Protein AF-W1IX54-F1 (afdb_monomer_lite)

Secondary structure (DSSP, 8-state):
-EEE--GGGGEETTEESEEPPBHHHHTSSSB-BGGGT-GGG-SS--B--EESSTT-----SEEEPPP-

Organism: NCBI:txid1427517

Structure (mmCIF, N/CA/C/O backbone):
data_AF-W1IX54-F1
#
_entry.id   AF-W1IX54-F1
#
loop_
_atom_site.group_PDB
_atom_site.id
_atom_site.type_symbol
_atom_site.label_atom_id
_atom_site.label_alt_id
_atom_site.label_comp_id
_atom_site.label_asym_id
_atom_site.label_entity_id
_atom_site.label_seq_id
_atom_site.pdbx_PDB_ins_code
_atom_site.Cartn_x
_atom_site.Cartn_y
_atom_site.Cartn_z
_atom_site.occupancy
_atom_site.B_iso_or_equiv
_atom_site.auth_seq_id
_atom_site.auth_comp_id
_atom_site.auth_asym_id
_atom_site.auth_atom_id
_atom_site.pdbx_PDB_model_num
ATOM 1 N N . MET A 1 1 ? 7.825 -13.009 4.034 1.00 82.88 1 MET A N 1
ATOM 2 C CA . MET A 1 1 ? 6.528 -12.931 4.751 1.00 82.88 1 MET A CA 1
ATOM 3 C C . MET A 1 1 ? 5.457 -12.467 3.777 1.00 82.88 1 MET A C 1
ATOM 5 O O . MET A 1 1 ? 5.737 -11.581 2.984 1.00 82.88 1 MET A O 1
ATOM 9 N N . LEU A 1 2 ? 4.257 -13.040 3.856 1.00 87.06 2 LEU A N 1
ATOM 10 C CA . LEU A 1 2 ? 3.057 -12.597 3.146 1.00 87.06 2 LEU A CA 1
ATOM 11 C C . LEU A 1 2 ? 2.008 -12.168 4.176 1.00 87.06 2 LEU A C 1
ATOM 13 O O . LEU A 1 2 ? 1.694 -12.941 5.080 1.00 87.06 2 LEU A O 1
ATOM 17 N N . GLY A 1 3 ? 1.502 -10.942 4.059 1.00 91.12 3 GLY A N 1
ATOM 18 C CA . GLY A 1 3 ? 0.498 -10.385 4.962 1.00 91.12 3 GLY A CA 1
ATOM 19 C C . GL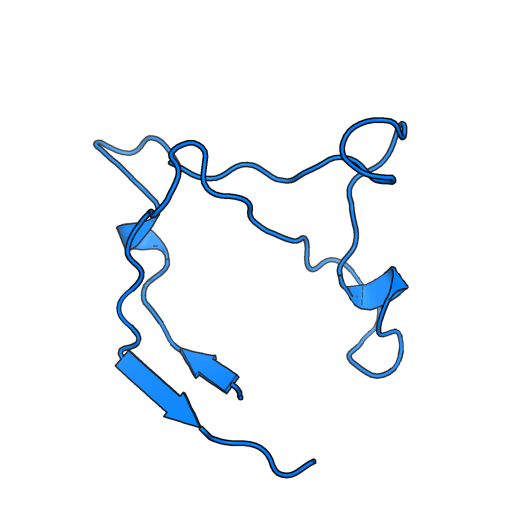Y A 1 3 ? -0.783 -10.014 4.222 1.00 91.12 3 GLY A C 1
ATOM 20 O O . GLY A 1 3 ? -0.721 -9.487 3.114 1.00 91.12 3 GLY A O 1
ATOM 21 N N . GLU A 1 4 ? -1.925 -10.272 4.847 1.00 94.81 4 GLU A N 1
ATOM 22 C CA . GLU A 1 4 ? -3.251 -9.851 4.387 1.00 94.81 4 GLU A CA 1
ATOM 23 C C . GLU A 1 4 ? -3.771 -8.767 5.349 1.00 94.81 4 GLU A C 1
ATOM 25 O O . GLU A 1 4 ? -3.627 -8.907 6.568 1.00 94.81 4 GLU A O 1
ATOM 30 N N . PHE A 1 5 ? -4.315 -7.669 4.816 1.00 95.38 5 PHE A N 1
ATOM 31 C CA . PHE A 1 5 ? -4.849 -6.552 5.604 1.00 95.38 5 PHE A CA 1
ATOM 32 C C . PHE A 1 5 ? -5.927 -5.776 4.829 1.00 95.38 5 PHE A C 1
ATOM 34 O O . PHE A 1 5 ? -5.898 -5.731 3.596 1.00 95.38 5 PHE A O 1
ATOM 41 N N . ASP A 1 6 ? -6.844 -5.113 5.539 1.00 95.38 6 ASP A N 1
ATOM 42 C CA . ASP A 1 6 ? -7.842 -4.220 4.933 1.00 95.38 6 ASP A CA 1
ATOM 43 C C . ASP A 1 6 ? -7.209 -2.923 4.406 1.00 95.38 6 ASP A C 1
ATOM 45 O O . ASP A 1 6 ? -6.710 -2.108 5.177 1.00 95.38 6 ASP A O 1
ATOM 49 N N . THR A 1 7 ? -7.273 -2.675 3.099 1.00 93.44 7 THR A N 1
ATOM 50 C CA . THR A 1 7 ? -6.729 -1.450 2.483 1.00 93.44 7 THR A CA 1
ATOM 51 C C . THR A 1 7 ? -7.421 -0.151 2.919 1.00 93.44 7 THR A C 1
ATOM 53 O O . THR A 1 7 ? -6.824 0.918 2.771 1.00 93.44 7 THR A O 1
ATOM 56 N N . LEU A 1 8 ? -8.633 -0.198 3.489 1.00 95.50 8 LEU A N 1
ATOM 57 C CA . LEU A 1 8 ? -9.338 1.001 3.960 1.00 95.50 8 LEU A CA 1
ATOM 58 C C . LEU A 1 8 ? -8.611 1.706 5.109 1.00 95.50 8 LEU A C 1
ATOM 60 O O . LEU A 1 8 ? -8.741 2.922 5.250 1.00 95.50 8 LEU A O 1
ATOM 64 N N . GLN A 1 9 ? -7.773 0.996 5.869 1.00 95.44 9 GLN A N 1
ATOM 65 C CA . GLN A 1 9 ? -6.952 1.607 6.920 1.00 95.44 9 GLN A CA 1
ATOM 66 C C . GLN A 1 9 ? -5.897 2.589 6.372 1.00 95.44 9 GLN A C 1
ATOM 68 O O . GLN A 1 9 ? -5.345 3.395 7.118 1.00 95.44 9 GLN A O 1
ATOM 73 N N . LEU A 1 10 ? -5.656 2.582 5.054 1.00 95.12 10 LEU A N 1
ATOM 74 C CA . LEU A 1 10 ? -4.801 3.554 4.372 1.00 95.12 10 LEU A CA 1
ATOM 75 C C . LEU A 1 10 ? -5.512 4.884 4.075 1.00 95.12 10 LEU A C 1
ATOM 77 O O . LEU A 1 10 ? -4.906 5.760 3.464 1.00 95.12 10 LEU A O 1
ATOM 81 N N . TYR A 1 11 ? -6.773 5.061 4.478 1.00 95.38 11 TYR A N 1
ATOM 82 C CA . TYR A 1 11 ? -7.556 6.272 4.232 1.00 95.38 11 TYR A CA 1
ATOM 83 C C . TYR A 1 11 ? -7.882 7.010 5.535 1.00 95.38 11 TYR A C 1
ATOM 85 O O . TYR A 1 11 ? -8.191 6.407 6.559 1.00 95.38 11 TYR A O 1
ATOM 93 N N . LYS A 1 12 ? -7.898 8.346 5.480 1.00 93.75 12 LYS A N 1
ATOM 94 C CA . LYS A 1 12 ? -8.492 9.214 6.510 1.00 93.75 12 LYS A CA 1
ATOM 95 C C . LYS A 1 12 ? -9.567 10.064 5.843 1.00 93.75 12 LYS A C 1
ATOM 97 O O . LYS A 1 12 ? -9.271 10.789 4.899 1.00 93.75 12 LYS A O 1
ATOM 102 N N . ASN A 1 13 ? -10.816 9.965 6.303 1.00 94.19 13 ASN A N 1
ATOM 103 C CA . ASN A 1 13 ? -11.964 10.697 5.741 1.00 94.19 13 ASN A CA 1
ATOM 104 C C . ASN A 1 13 ? -12.112 10.543 4.211 1.00 94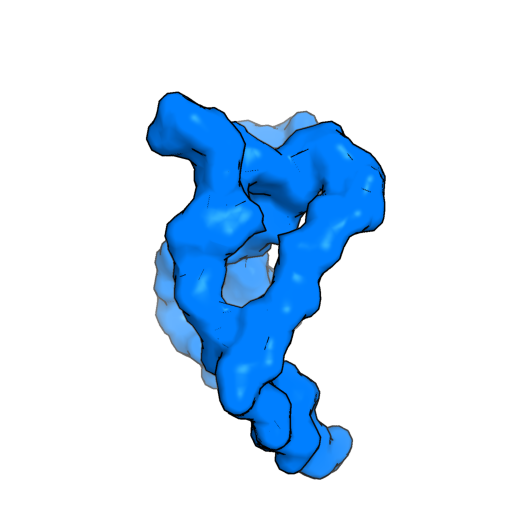.19 13 ASN A C 1
ATOM 106 O O . ASN A 1 13 ? -12.380 11.511 3.506 1.00 94.19 13 ASN A O 1
ATOM 110 N N . GLY A 1 14 ? -11.882 9.335 3.684 1.00 93.88 14 GLY A N 1
ATOM 111 C CA . GLY A 1 14 ? -11.943 9.057 2.242 1.00 93.88 14 GLY A CA 1
ATOM 112 C C . GLY A 1 14 ? -10.731 9.539 1.436 1.00 93.88 14 GLY A C 1
ATOM 113 O O . GLY A 1 14 ? -10.685 9.324 0.229 1.00 93.88 14 GLY A O 1
ATOM 114 N N . ILE A 1 15 ? -9.728 10.140 2.083 1.00 95.12 15 ILE A N 1
ATOM 115 C CA . ILE A 1 15 ? -8.494 10.604 1.442 1.00 95.12 15 ILE A CA 1
ATOM 116 C C . ILE A 1 15 ? -7.378 9.579 1.692 1.00 95.12 15 ILE A C 1
ATOM 118 O O . ILE A 1 15 ? -7.073 9.302 2.861 1.00 95.12 15 ILE A O 1
ATOM 122 N N . PRO A 1 16 ? -6.732 9.032 0.645 1.00 94.62 16 PRO A N 1
ATOM 123 C CA . PRO A 1 16 ? -5.623 8.100 0.815 1.00 94.62 16 PRO A CA 1
ATOM 124 C C . PRO A 1 16 ? -4.439 8.787 1.508 1.00 94.62 16 PRO A C 1
ATOM 126 O O . PRO A 1 16 ? -4.059 9.905 1.172 1.00 94.62 16 PRO A O 1
ATOM 129 N N . GLN A 1 17 ? -3.848 8.102 2.481 1.00 96.38 17 GLN A N 1
ATOM 1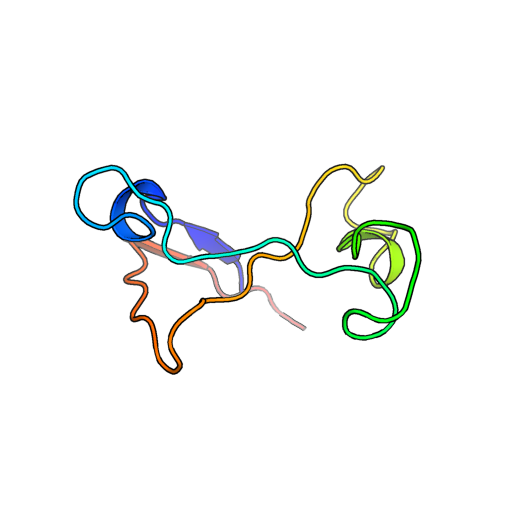30 C CA . GLN A 1 17 ? -2.686 8.539 3.265 1.00 96.38 17 GLN A CA 1
ATOM 131 C C . GLN A 1 17 ? -1.378 7.931 2.748 1.00 96.38 17 GLN A C 1
ATOM 133 O O . GLN A 1 17 ? -0.366 7.887 3.449 1.00 96.38 17 GLN A O 1
ATOM 138 N N . VAL A 1 18 ? -1.408 7.445 1.513 1.00 94.44 18 VAL A N 1
ATOM 139 C CA . VAL A 1 18 ? -0.297 6.809 0.815 1.00 94.44 18 VAL A CA 1
ATOM 140 C C . VAL A 1 18 ? -0.163 7.408 -0.580 1.00 94.44 18 VAL A C 1
ATOM 142 O O . VAL A 1 18 ? -1.134 7.902 -1.152 1.00 94.44 18 VAL A O 1
ATOM 145 N N . LYS A 1 19 ? 1.042 7.341 -1.140 1.00 92.06 19 LYS A N 1
ATOM 146 C CA . LYS A 1 19 ? 1.350 7.728 -2.517 1.00 92.06 19 LYS A CA 1
ATOM 147 C C . LYS A 1 19 ? 2.096 6.612 -3.238 1.00 92.06 19 LYS A C 1
ATOM 149 O O . LYS A 1 19 ? 2.782 5.810 -2.607 1.00 92.06 19 LYS A O 1
ATOM 154 N N . VAL A 1 20 ? 2.012 6.614 -4.563 1.00 89.75 20 VAL A N 1
ATOM 155 C CA . VAL A 1 20 ? 2.887 5.801 -5.410 1.00 89.75 20 VAL A CA 1
ATOM 156 C C . VAL A 1 20 ? 4.149 6.617 -5.717 1.00 89.75 20 VAL A C 1
ATOM 158 O O . VAL A 1 20 ? 4.007 7.729 -6.230 1.00 89.75 20 VAL A O 1
ATOM 161 N N . PRO A 1 21 ? 5.360 6.133 -5.389 1.00 87.88 21 PRO A N 1
ATOM 162 C CA . PRO A 1 21 ? 6.590 6.826 -5.750 1.00 87.88 21 PRO A CA 1
ATOM 163 C C . PRO A 1 21 ? 6.871 6.756 -7.252 1.00 87.88 21 PRO A C 1
ATOM 165 O O . PRO A 1 21 ? 6.492 5.800 -7.941 1.00 87.88 21 PRO A O 1
ATOM 168 N N . LEU A 1 22 ? 7.586 7.762 -7.753 1.00 88.88 22 LEU A N 1
ATOM 169 C CA . LEU A 1 22 ? 8.225 7.663 -9.061 1.00 88.88 22 LEU A CA 1
ATOM 170 C C . LEU A 1 22 ? 9.524 6.860 -8.941 1.00 88.88 22 LEU A C 1
ATOM 172 O O . LEU A 1 22 ? 10.170 6.821 -7.892 1.00 88.88 22 LEU A O 1
ATOM 176 N N . ALA A 1 23 ? 9.928 6.249 -10.048 1.00 84.94 23 ALA A N 1
ATOM 177 C CA . ALA A 1 23 ? 11.144 5.461 -10.149 1.00 84.94 23 ALA A CA 1
ATOM 178 C C . ALA A 1 23 ? 12.387 6.253 -9.703 1.00 84.94 23 ALA A C 1
ATOM 180 O O . ALA A 1 23 ? 12.431 7.485 -9.774 1.00 84.94 23 ALA A O 1
ATOM 181 N N . ASN A 1 24 ? 13.441 5.535 -9.306 1.00 83.44 24 ASN A N 1
ATOM 182 C CA . ASN A 1 24 ? 14.726 6.106 -8.884 1.00 83.44 24 ASN A CA 1
ATOM 183 C C . ASN A 1 24 ? 14.612 7.054 -7.673 1.00 83.44 24 ASN A C 1
ATOM 185 O O . ASN A 1 24 ? 15.300 8.077 -7.620 1.00 83.44 24 ASN A O 1
ATOM 189 N N . GLY A 1 25 ? 13.735 6.735 -6.715 1.00 79.88 25 GLY A N 1
ATOM 190 C CA . GLY A 1 25 ? 13.520 7.554 -5.522 1.00 79.88 25 GLY A CA 1
ATOM 191 C C . GLY A 1 25 ? 12.911 8.918 -5.847 1.00 79.88 25 GLY A C 1
ATOM 192 O O . GLY A 1 25 ? 13.488 9.946 -5.496 1.00 79.88 25 GLY A O 1
ATOM 193 N N . ASP A 1 26 ? 11.772 8.920 -6.543 1.00 85.25 26 ASP A N 1
ATOM 194 C CA . ASP A 1 26 ? 11.029 10.112 -6.973 1.00 85.25 26 ASP A CA 1
ATOM 195 C C . ASP A 1 26 ? 11.738 10.993 -8.039 1.00 85.25 26 ASP A C 1
ATOM 197 O O . ASP A 1 26 ? 11.367 12.150 -8.240 1.00 85.25 26 ASP A O 1
ATOM 201 N N . LYS A 1 27 ? 12.751 10.471 -8.754 1.00 87.25 27 LYS A N 1
ATOM 202 C CA . LYS A 1 27 ? 13.541 11.235 -9.755 1.00 87.25 27 LYS A CA 1
ATOM 203 C C . LYS A 1 27 ? 13.282 10.853 -11.214 1.00 87.25 27 LYS A C 1
ATOM 205 O O . LYS A 1 27 ? 13.713 11.566 -12.118 1.00 87.25 27 LYS A O 1
ATOM 210 N N . GLY A 1 28 ? 12.666 9.702 -11.460 1.00 85.19 28 GLY A N 1
ATOM 211 C CA . GLY A 1 28 ? 12.383 9.181 -12.793 1.00 85.19 28 GLY A CA 1
ATOM 212 C C . GLY A 1 28 ? 11.020 9.627 -13.338 1.00 85.19 28 GLY A C 1
ATOM 213 O O . GLY A 1 28 ? 10.146 10.019 -12.572 1.00 85.19 28 GLY A O 1
ATOM 214 N N . PRO A 1 29 ? 10.800 9.536 -14.661 1.00 86.00 29 PRO A N 1
ATOM 215 C CA . PRO A 1 29 ? 9.539 9.941 -15.292 1.00 86.00 29 PRO A CA 1
ATOM 216 C C . PRO A 1 29 ? 8.400 8.912 -15.150 1.00 86.00 29 PRO A C 1
ATOM 218 O O . PRO A 1 29 ? 7.269 9.207 -15.523 1.00 86.00 29 PRO A O 1
ATOM 221 N N . GLY A 1 30 ? 8.689 7.697 -14.671 1.00 85.31 30 GLY A N 1
ATOM 222 C CA . GLY A 1 30 ? 7.723 6.599 -14.536 1.00 85.31 30 GLY A CA 1
ATOM 223 C C . GLY A 1 30 ? 7.476 6.202 -13.082 1.00 85.31 30 GLY A C 1
ATOM 224 O O . GLY A 1 30 ? 8.198 6.639 -12.192 1.00 85.31 30 GLY A O 1
ATOM 225 N N . LEU A 1 31 ? 6.476 5.351 -12.846 1.00 84.56 31 LEU A N 1
ATOM 226 C CA . LEU A 1 31 ? 6.195 4.782 -11.522 1.00 84.56 31 LEU A CA 1
ATOM 227 C C . LEU A 1 31 ? 7.271 3.770 -11.111 1.00 84.56 31 LEU A C 1
ATOM 229 O O . LEU A 1 31 ? 7.846 3.080 -11.956 1.00 84.56 31 LEU A O 1
ATOM 233 N N . GLU A 1 32 ? 7.506 3.646 -9.809 1.00 81.81 32 GLU A N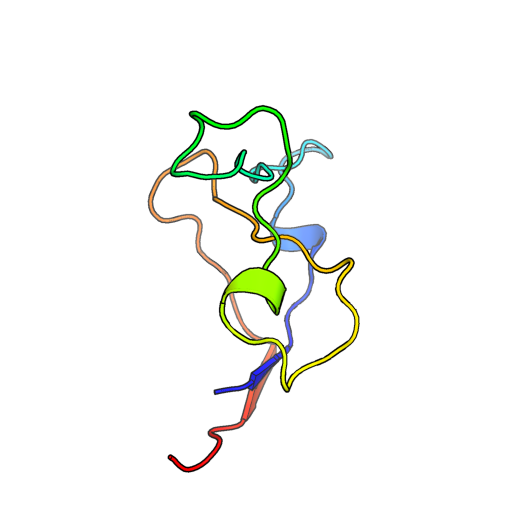 1
ATOM 234 C CA . GLU A 1 32 ? 8.352 2.589 -9.261 1.00 81.81 32 GLU A CA 1
ATOM 235 C C . GLU A 1 32 ? 7.585 1.259 -9.227 1.00 81.81 32 GLU A C 1
ATOM 237 O O . GLU A 1 32 ? 6.722 1.012 -8.380 1.00 81.81 32 GLU A O 1
ATOM 242 N N . LEU A 1 33 ? 7.872 0.403 -10.209 1.00 75.56 33 LEU A N 1
ATOM 243 C CA . LEU A 1 33 ? 7.271 -0.922 -10.308 1.00 75.56 33 LEU A CA 1
ATOM 244 C C . LEU A 1 33 ? 7.972 -1.888 -9.356 1.00 75.56 33 LEU A C 1
ATOM 246 O O . LEU A 1 33 ? 9.188 -2.064 -9.424 1.00 75.56 33 LEU A O 1
ATOM 250 N N . PHE A 1 34 ? 7.186 -2.594 -8.546 1.00 70.94 34 PHE A N 1
ATOM 251 C CA . PHE A 1 34 ? 7.703 -3.616 -7.637 1.00 70.94 34 PHE A CA 1
ATOM 252 C C . PHE A 1 34 ? 8.435 -4.742 -8.391 1.00 70.94 34 PHE A C 1
ATOM 254 O O . PHE A 1 34 ? 9.504 -5.201 -7.995 1.00 70.94 34 PHE A O 1
ATOM 261 N N . THR A 1 35 ? 7.896 -5.147 -9.541 1.00 71.19 35 THR A N 1
ATOM 262 C CA . THR A 1 35 ? 8.425 -6.258 -10.345 1.00 71.19 35 THR A CA 1
ATOM 263 C C . THR A 1 35 ? 9.721 -5.938 -11.082 1.00 71.19 35 THR A C 1
ATOM 265 O O . THR A 1 35 ? 10.349 -6.854 -11.596 1.00 71.19 35 THR A O 1
ATOM 268 N N . SER A 1 36 ? 10.142 -4.670 -11.151 1.00 70.25 36 SER A N 1
ATOM 269 C CA . SER A 1 36 ? 11.465 -4.334 -11.693 1.00 70.25 36 SER A CA 1
ATOM 270 C C . SER A 1 36 ? 12.587 -4.874 -10.804 1.00 70.25 36 SER A C 1
ATOM 272 O O . SER A 1 36 ? 13.647 -5.224 -11.311 1.00 70.25 36 SER A O 1
ATOM 274 N N . ALA A 1 37 ? 12.352 -4.946 -9.490 1.00 68.69 37 ALA A N 1
ATOM 275 C CA . ALA A 1 37 ? 13.293 -5.513 -8.529 1.00 68.69 37 ALA A CA 1
ATOM 276 C C . ALA A 1 37 ? 13.145 -7.037 -8.384 1.00 68.69 37 ALA A C 1
ATOM 278 O O . ALA A 1 37 ? 14.129 -7.707 -8.087 1.00 68.69 37 ALA A O 1
ATOM 279 N N . TYR A 1 38 ? 11.941 -7.573 -8.622 1.00 71.75 38 TYR A N 1
ATOM 280 C CA . TYR A 1 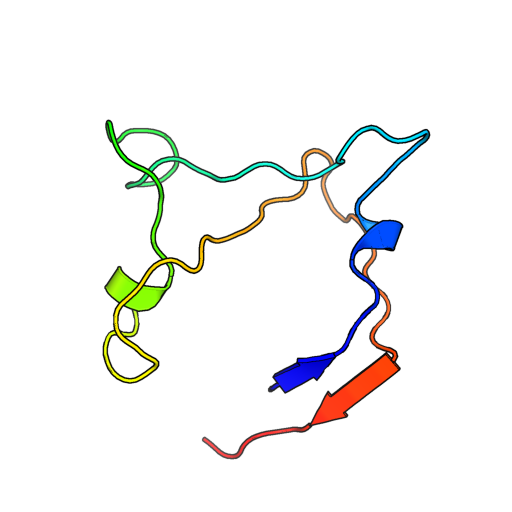38 ? 11.638 -8.999 -8.466 1.00 71.75 38 TYR A CA 1
ATOM 281 C C . TYR A 1 38 ? 10.781 -9.542 -9.625 1.00 71.75 38 TYR A C 1
ATOM 283 O O . TYR A 1 38 ? 9.562 -9.720 -9.483 1.00 71.75 38 TYR A O 1
ATOM 291 N N . PRO A 1 39 ? 11.380 -9.753 -10.807 1.00 74.44 39 PRO A N 1
ATOM 292 C CA . PRO A 1 39 ? 10.658 -10.170 -12.010 1.00 74.44 39 PRO A CA 1
ATOM 293 C C . PRO A 1 39 ? 10.013 -11.561 -11.893 1.00 74.44 39 PRO A C 1
ATOM 295 O O . PRO A 1 39 ? 9.037 -11.855 -12.583 1.00 74.44 39 PRO A O 1
ATOM 298 N N . GLU A 1 40 ? 10.518 -12.419 -11.010 1.00 77.50 40 GLU A N 1
ATOM 299 C CA . GLU A 1 40 ? 10.019 -13.774 -10.776 1.00 77.50 40 GLU A CA 1
ATOM 300 C C . GLU A 1 40 ? 8.608 -13.818 -10.166 1.00 77.50 40 GLU A C 1
ATOM 302 O O . GLU A 1 40 ? 7.901 -14.811 -10.341 1.00 77.50 40 GLU A O 1
ATOM 307 N N . TYR A 1 41 ? 8.151 -12.737 -9.521 1.00 70.69 41 TYR A N 1
ATOM 308 C CA . TYR A 1 41 ? 6.824 -12.675 -8.892 1.00 70.69 41 TYR A CA 1
A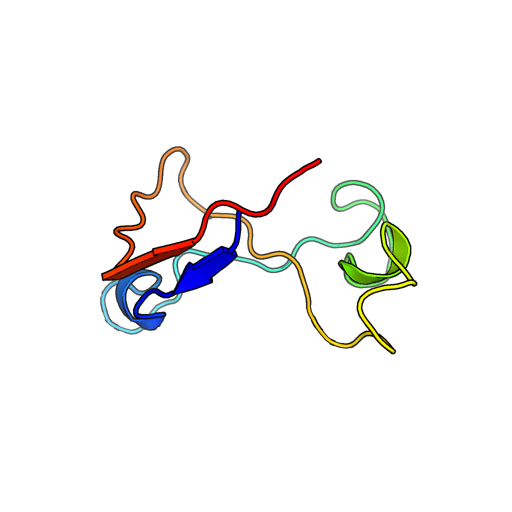TOM 309 C C . TYR A 1 41 ? 5.727 -12.081 -9.790 1.00 70.69 41 TYR A C 1
ATOM 311 O O . TYR A 1 41 ? 4.623 -11.811 -9.315 1.00 70.69 41 TYR A O 1
ATOM 319 N N . GLY A 1 42 ? 5.975 -11.905 -11.093 1.00 67.25 42 GLY A N 1
ATOM 320 C CA . GLY A 1 42 ? 4.911 -11.656 -12.069 1.00 67.25 42 GLY A CA 1
ATOM 321 C C . GLY A 1 42 ? 5.246 -10.660 -13.177 1.00 67.25 42 GLY A C 1
ATOM 322 O O . GLY A 1 42 ? 6.351 -10.147 -13.297 1.00 67.25 42 GLY A O 1
ATOM 323 N N . LYS A 1 43 ? 4.240 -10.368 -14.012 1.00 69.00 43 LYS A N 1
ATOM 324 C CA . LYS A 1 43 ? 4.373 -9.550 -15.235 1.00 69.00 43 LYS A CA 1
ATOM 325 C C . LYS A 1 43 ? 4.319 -8.028 -15.004 1.00 69.00 43 LYS A C 1
ATOM 327 O O . LYS A 1 43 ? 4.311 -7.276 -15.975 1.00 69.00 43 LYS A O 1
ATOM 332 N N . GLY A 1 44 ? 4.264 -7.577 -13.751 1.00 66.19 44 GLY A N 1
ATOM 333 C CA . GLY A 1 44 ? 4.146 -6.162 -13.380 1.00 66.19 44 GLY A CA 1
ATOM 334 C C . GLY A 1 44 ? 2.727 -5.687 -13.079 1.00 66.19 44 GLY A C 1
ATOM 335 O O . GLY A 1 44 ? 1.799 -6.483 -12.965 1.00 66.19 44 GLY A O 1
ATOM 336 N N . GLY A 1 45 ? 2.580 -4.372 -12.892 1.00 66.56 45 GLY A N 1
ATOM 337 C CA . GLY A 1 45 ? 1.309 -3.694 -12.588 1.00 66.56 45 GLY A CA 1
ATOM 338 C C . GLY A 1 45 ? 1.062 -3.419 -11.100 1.00 66.56 45 GLY A C 1
ATOM 339 O O . GLY A 1 45 ? 0.304 -2.511 -10.772 1.00 66.56 45 GLY A O 1
ATOM 340 N N . ALA A 1 46 ? 1.745 -4.135 -10.203 1.00 74.12 46 ALA A N 1
ATOM 341 C CA . ALA A 1 46 ? 1.786 -3.793 -8.786 1.00 74.12 46 ALA A CA 1
ATOM 342 C C . ALA A 1 46 ? 2.808 -2.672 -8.540 1.00 74.12 46 ALA A C 1
ATOM 344 O O . ALA A 1 46 ? 3.959 -2.744 -8.982 1.00 74.12 46 ALA A O 1
ATOM 345 N N . VAL A 1 47 ? 2.374 -1.639 -7.825 1.00 78.00 47 VAL A N 1
ATOM 346 C CA . VAL A 1 47 ? 3.194 -0.489 -7.440 1.00 78.00 47 VAL A CA 1
ATOM 347 C C . VAL A 1 47 ? 3.448 -0.506 -5.942 1.00 78.00 47 VAL A C 1
ATOM 349 O O . VAL A 1 47 ? 2.630 -1.007 -5.169 1.00 78.00 47 VAL A O 1
ATOM 352 N N . GLN A 1 48 ? 4.575 0.061 -5.524 1.00 82.38 48 GLN A N 1
ATOM 353 C CA . GLN A 1 48 ? 4.820 0.297 -4.108 1.00 82.38 48 GLN A CA 1
ATOM 354 C C . GLN A 1 48 ? 3.915 1.427 -3.593 1.00 82.38 48 GLN A C 1
ATOM 356 O O . GLN A 1 48 ? 3.669 2.410 -4.293 1.00 82.38 48 GLN A O 1
ATOM 361 N N . LEU A 1 49 ? 3.442 1.304 -2.352 1.00 88.69 49 LEU A N 1
ATOM 362 C CA . LEU A 1 49 ? 2.761 2.381 -1.635 1.00 88.69 49 LEU A CA 1
ATOM 363 C C . LEU A 1 49 ? 3.680 2.913 -0.540 1.00 88.69 49 LEU A C 1
ATOM 365 O O . LEU A 1 49 ? 4.183 2.153 0.286 1.00 88.69 49 LEU A O 1
ATOM 369 N N . LEU A 1 50 ? 3.892 4.225 -0.534 1.00 89.88 50 LEU A N 1
ATOM 370 C CA . LEU A 1 50 ? 4.627 4.927 0.510 1.00 89.88 50 LEU A CA 1
ATOM 371 C C . LEU A 1 50 ? 3.661 5.742 1.364 1.00 89.88 50 LEU A C 1
ATOM 373 O O . LEU A 1 50 ? 2.856 6.488 0.806 1.00 89.88 50 LEU A O 1
ATOM 377 N N . PRO A 1 51 ? 3.743 5.659 2.698 1.00 92.94 51 PRO A N 1
ATOM 378 C CA . PRO A 1 51 ? 2.920 6.489 3.558 1.00 92.94 51 PRO A CA 1
ATOM 379 C C . PRO A 1 51 ? 3.332 7.963 3.439 1.00 92.94 51 PRO A C 1
ATOM 381 O O . PRO A 1 51 ? 4.516 8.288 3.325 1.00 92.94 51 PRO A O 1
ATOM 384 N N . ILE A 1 52 ? 2.341 8.858 3.442 1.00 93.12 52 ILE A N 1
ATOM 385 C CA . ILE A 1 52 ? 2.554 10.315 3.408 1.00 93.12 52 ILE A CA 1
ATOM 386 C C . ILE A 1 52 ? 3.162 10.782 4.735 1.00 93.12 52 ILE A C 1
ATOM 388 O O . ILE A 1 52 ? 4.099 11.580 4.754 1.00 93.12 52 ILE A O 1
ATOM 392 N N . GLU A 1 53 ? 2.652 10.252 5.847 1.00 89.94 53 GLU A N 1
ATOM 393 C CA . GLU A 1 53 ? 3.192 10.471 7.186 1.00 89.94 53 GLU A CA 1
ATOM 394 C C . GLU A 1 53 ? 4.123 9.320 7.572 1.00 89.94 53 GLU A C 1
ATOM 396 O O . GLU A 1 53 ? 3.849 8.149 7.303 1.00 89.94 53 GLU A O 1
ATOM 401 N N . LYS A 1 54 ? 5.233 9.634 8.246 1.00 86.50 54 LYS A N 1
ATOM 402 C CA . LYS A 1 54 ? 6.090 8.588 8.811 1.00 86.50 54 LYS A CA 1
ATOM 403 C C . LYS A 1 54 ? 5.304 7.782 9.845 1.00 86.50 54 LYS A C 1
ATOM 405 O O . LYS A 1 54 ? 4.545 8.350 10.623 1.00 86.50 54 LYS A O 1
ATOM 410 N N . ASN A 1 55 ? 5.568 6.477 9.894 1.00 87.19 55 ASN A N 1
ATOM 411 C CA . ASN A 1 55 ? 5.003 5.548 10.876 1.00 87.19 55 ASN A CA 1
ATOM 412 C C . ASN A 1 55 ? 3.475 5.381 10.799 1.00 87.19 55 ASN A C 1
ATOM 414 O O . ASN A 1 55 ? 2.841 5.198 11.834 1.00 87.19 55 ASN A O 1
ATOM 418 N N . LEU A 1 56 ? 2.884 5.416 9.598 1.00 90.81 56 LEU A N 1
ATOM 419 C CA . LEU A 1 56 ? 1.495 4.989 9.405 1.00 90.81 56 LEU A CA 1
ATOM 420 C C . LEU A 1 56 ? 1.346 3.524 9.873 1.00 90.81 56 LEU A C 1
ATOM 422 O O . LEU A 1 56 ? 1.963 2.644 9.265 1.00 90.81 56 LEU A O 1
ATOM 426 N N . PRO A 1 57 ? 0.579 3.239 10.943 1.00 91.00 57 PRO A N 1
ATOM 427 C CA . PRO A 1 57 ? 0.400 1.873 11.410 1.00 91.00 57 PRO A CA 1
ATOM 428 C C . PRO A 1 57 ? -0.481 1.091 10.431 1.00 91.00 57 PRO A C 1
ATOM 430 O O . PRO A 1 57 ? -1.513 1.588 9.985 1.00 91.00 57 PRO A O 1
ATOM 433 N N . VAL A 1 58 ? -0.086 -0.148 10.136 1.00 92.81 58 VAL A N 1
ATOM 434 C CA . VAL A 1 58 ? -0.895 -1.118 9.388 1.00 92.81 58 VAL A CA 1
ATOM 435 C C . VAL A 1 58 ? -1.036 -2.365 10.248 1.00 92.81 58 VAL A C 1
ATOM 437 O O . VAL A 1 58 ? -0.038 -2.944 10.680 1.00 92.81 58 VAL A O 1
ATOM 440 N N . THR A 1 59 ? -2.276 -2.756 10.514 1.00 95.62 59 THR A N 1
ATOM 441 C CA . THR A 1 59 ? -2.606 -3.983 11.237 1.00 95.62 59 THR A CA 1
ATOM 442 C C . THR A 1 59 ? -2.917 -5.074 10.226 1.00 95.62 59 THR A C 1
ATOM 444 O O . THR A 1 59 ? -3.740 -4.879 9.332 1.00 95.62 59 THR A O 1
ATOM 447 N N . PHE A 1 60 ? -2.243 -6.213 10.366 1.00 95.88 60 PHE A N 1
ATOM 448 C CA . PHE A 1 60 ? -2.461 -7.381 9.521 1.00 95.88 60 PHE A CA 1
ATOM 449 C C . PHE A 1 60 ? -3.491 -8.307 10.153 1.00 95.88 60 PHE A C 1
ATOM 451 O O . PHE A 1 60 ? -3.365 -8.669 11.322 1.00 95.88 60 PHE A O 1
ATOM 458 N N . ASP A 1 61 ? -4.451 -8.742 9.347 1.00 97.00 61 ASP A N 1
ATOM 459 C CA . ASP A 1 61 ? -5.445 -9.740 9.741 1.00 97.00 61 ASP A CA 1
ATOM 460 C C . ASP A 1 61 ? -4.833 -11.145 9.733 1.00 97.00 61 ASP A C 1
ATOM 462 O O . ASP A 1 61 ? -5.198 -12.015 10.526 1.00 97.00 61 ASP A O 1
ATOM 466 N N . LYS A 1 62 ? -3.861 -11.369 8.841 1.00 96.69 62 LYS A N 1
ATOM 467 C CA . LYS A 1 62 ? -3.144 -12.634 8.725 1.00 96.69 62 LYS A CA 1
ATOM 468 C C . LYS A 1 62 ? -1.718 -12.420 8.256 1.00 96.69 62 LYS A C 1
ATOM 470 O O . LYS A 1 62 ? -1.441 -11.609 7.375 1.00 96.69 62 LYS A O 1
ATOM 475 N N . VAL A 1 63 ? -0.816 -13.214 8.821 1.00 94.88 63 VAL A N 1
ATOM 476 C CA . VAL A 1 63 ? 0.603 -13.225 8.481 1.00 94.88 63 VAL A CA 1
ATOM 477 C C . VAL A 1 63 ? 1.044 -14.660 8.229 1.00 94.88 63 VAL A C 1
ATOM 479 O O . VAL A 1 63 ? 0.874 -15.528 9.079 1.00 94.88 63 VAL A O 1
ATOM 482 N N . THR A 1 64 ? 1.633 -14.902 7.061 1.00 95.00 64 THR A N 1
ATOM 483 C CA . THR A 1 64 ? 2.286 -16.164 6.703 1.00 95.00 64 THR A CA 1
ATOM 484 C C . THR A 1 64 ? 3.784 -15.922 6.567 1.00 95.00 64 THR A C 1
ATOM 486 O O . THR A 1 64 ? 4.228 -15.089 5.771 1.00 95.00 64 THR A O 1
ATOM 489 N N . ILE A 1 65 ? 4.590 -16.646 7.339 1.00 91.75 65 ILE A N 1
ATOM 490 C CA . ILE A 1 65 ? 6.047 -16.611 7.195 1.00 91.75 65 ILE A CA 1
ATOM 491 C C . ILE A 1 65 ? 6.429 -17.563 6.064 1.00 91.75 65 ILE A C 1
ATOM 493 O O . ILE A 1 65 ? 6.043 -18.728 6.071 1.00 91.75 65 ILE A O 1
ATOM 497 N N . ILE A 1 66 ? 7.143 -17.034 5.075 1.00 87.44 66 ILE A N 1
ATOM 498 C CA . ILE A 1 66 ? 7.647 -17.803 3.935 1.00 87.44 66 ILE A CA 1
ATOM 499 C C . ILE A 1 66 ? 9.127 -18.072 4.232 1.00 87.44 66 ILE A C 1
ATOM 501 O O . ILE A 1 66 ? 9.792 -17.117 4.649 1.00 87.44 66 ILE A O 1
ATOM 505 N N . PRO A 1 67 ? 9.610 -19.321 4.096 1.00 81.81 67 PRO A N 1
ATOM 506 C CA . PRO A 1 67 ? 11.024 -19.646 4.271 1.00 81.81 67 PRO A CA 1
ATOM 507 C C . PRO A 1 67 ? 11.904 -18.900 3.259 1.00 81.81 67 PRO A C 1
ATOM 509 O O . PRO A 1 67 ? 11.413 -18.466 2.216 1.00 81.81 67 PRO A O 1
ATOM 512 N N . GLU A 1 68 ? 13.176 -18.730 3.622 1.00 70.44 68 GLU A N 1
ATOM 513 C CA . GLU A 1 68 ? 14.212 -18.077 2.805 1.00 70.44 68 GLU A CA 1
ATOM 514 C C . GLU A 1 68 ? 14.558 -18.871 1.539 1.00 70.44 68 GLU A C 1
ATOM 516 O O . GLU A 1 68 ? 14.582 -20.124 1.605 1.00 70.44 68 GLU A O 1
#

pLDDT: mean 86.03, std 9.27, range [66.19, 97.0]

Radius of gyration: 13.88 Å; chains: 1; bounding box: 27×31×27 Å

Foldseek 3Di:
DDFAFDPCLQDDPNHGQKDFACPPRNPDPHTAWPCVVPVPVDDTPDTDIGGNDPPSDTDTPDDDDDDD

Sequence (68 aa):
MLGEFDTLQLYKNGIPQVKVPLANGDKGPGLELFTSAYPEYGKGGAVQLLPIEKNLPVTFDKVTIIPE